Protein AF-A0A1V4WZ28-F1 (afdb_monomer)

Radius of gyration: 12.9 Å; Cα contacts (8 Å, |Δi|>4): 80; chains: 1; bounding box: 29×16×37 Å

Nearest PDB structures (foldseek):
  7uif-assembly1_S  TM=7.808E-01  e=1.157E-01  Saccharomyces cerevisiae S288C
  7w5a-assembly1_Z  TM=7.079E-01  e=6.901E+00  Homo sapiens
  6qdv-assembly1_F  TM=7.079E-01  e=7.335E+00  Homo sapiens
  7w5b-assembly1_Z  TM=7.079E-01  e=7.335E+00  Homo sapiens
  2jtm-assembly1_A  TM=3.595E-01  e=2.763E+00  Saccharolobus solfataricus

pLDDT: mean 88.5, std 9.01, range [58.47, 97.0]

Sequence (50 aa):
MTCPTCKEQVAITAFPAVHDEELVDVKLECPACGWSAYAFLDIDSFVRVE

Foldseek 3Di:
DADPPPRHDKDKDWDQDPVDNQKIKIKIADPVPGDIDIDIDGNVPDDDDD

Solvent-accessible surface area (backbone atoms only — not comparable to full-atom values): 3181 Å² total; per-residue (Å²): 108,65,31,91,86,82,64,44,69,41,50,76,49,74,44,80,32,91,91,39,91,58,34,30,36,34,41,39,37,22,86,88,79,69,52,70,52,78,49,75,42,57,54,89,75,62,79,86,84,130

Mean predicted aligned error: 5.09 Å

Secondary structure (DSSP, 8-state):
-B-TTT-PBPEEEEEE-SS-TTEEEEEEE-TTT--EEEEEEEGGGPPP--

Structure (mmCIF, N/CA/C/O backbone):
data_AF-A0A1V4WZ28-F1
#
_entry.id   AF-A0A1V4WZ28-F1
#
loop_
_atom_site.group_PDB
_atom_site.id
_atom_site.type_symbol
_atom_site.label_atom_id
_atom_site.label_alt_id
_atom_site.label_comp_id
_atom_site.label_asym_id
_atom_site.label_entity_id
_atom_site.label_seq_id
_atom_site.pdbx_PDB_ins_code
_atom_site.Cartn_x
_atom_site.Cartn_y
_atom_site.Cartn_z
_atom_site.occupancy
_atom_site.B_iso_or_equiv
_atom_site.auth_seq_id
_atom_site.auth_comp_id
_atom_site.auth_asym_id
_atom_site.auth_atom_id
_atom_site.pdbx_PDB_model_num
ATOM 1 N N . MET A 1 1 ? -11.347 -0.995 -1.267 1.00 81.75 1 MET A N 1
ATOM 2 C CA . MET A 1 1 ? -10.946 -2.030 -0.285 1.00 81.75 1 MET A CA 1
ATOM 3 C C . MET A 1 1 ? -11.345 -1.561 1.110 1.00 81.75 1 MET A C 1
ATOM 5 O O . MET A 1 1 ? -11.398 -0.355 1.331 1.00 81.75 1 MET A O 1
ATOM 9 N N . THR A 1 2 ? -11.646 -2.486 2.022 1.00 92.81 2 THR A N 1
ATOM 10 C CA . THR A 1 2 ? -12.126 -2.183 3.379 1.00 92.81 2 THR A CA 1
ATOM 11 C C . THR A 1 2 ? -11.047 -2.485 4.418 1.00 92.81 2 THR A C 1
ATOM 13 O O . THR A 1 2 ? -10.375 -3.511 4.321 1.00 92.81 2 THR A O 1
ATOM 16 N N . CYS A 1 3 ? -10.882 -1.615 5.415 1.00 94.69 3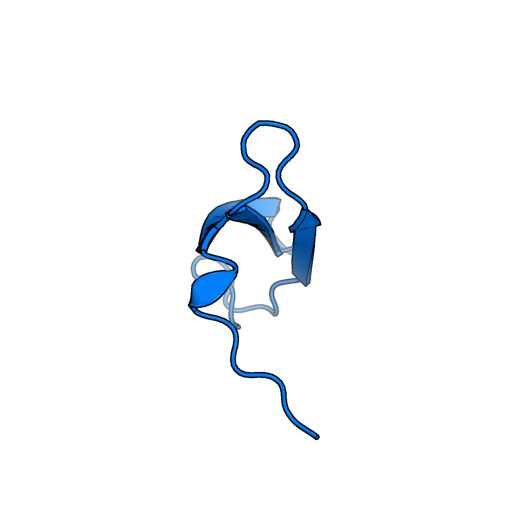 CYS A N 1
ATOM 17 C CA . CYS A 1 3 ? -9.868 -1.752 6.453 1.00 94.69 3 CYS A CA 1
ATOM 18 C C . CYS A 1 3 ? -10.155 -3.000 7.29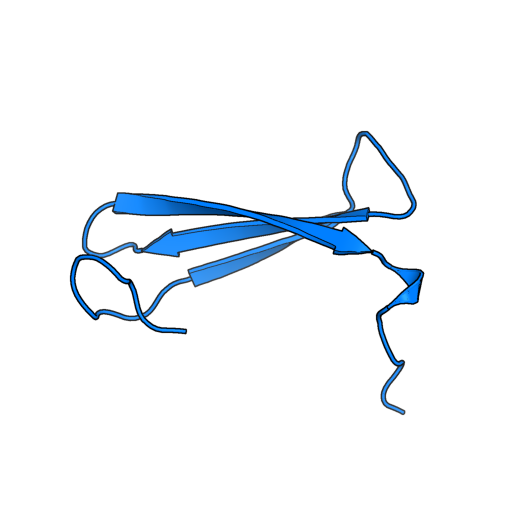9 1.00 94.69 3 CYS A C 1
ATOM 20 O O . CYS A 1 3 ? -11.273 -3.148 7.804 1.00 94.69 3 CYS A O 1
ATOM 22 N N . PRO A 1 4 ? -9.174 -3.896 7.513 1.00 94.62 4 PRO A N 1
ATOM 23 C CA . PRO A 1 4 ? -9.403 -5.110 8.291 1.00 94.62 4 PRO A CA 1
ATOM 24 C C . PRO A 1 4 ? -9.732 -4.813 9.761 1.00 94.62 4 PRO A C 1
ATOM 26 O O . PRO A 1 4 ? -10.485 -5.581 10.364 1.00 94.62 4 PRO A O 1
ATOM 29 N N . THR A 1 5 ? -9.240 -3.692 10.297 1.00 95.75 5 THR A N 1
ATOM 30 C CA . THR A 1 5 ? -9.370 -3.295 11.706 1.00 95.75 5 THR A CA 1
ATOM 31 C C . THR A 1 5 ? -10.699 -2.604 12.004 1.00 95.75 5 THR A C 1
ATOM 33 O O . THR A 1 5 ? -11.480 -3.109 12.80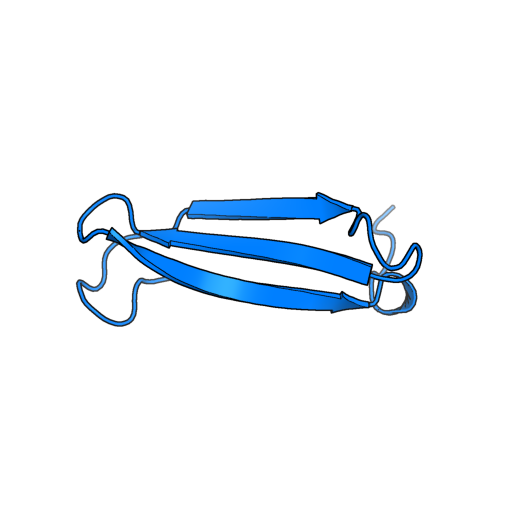3 1.00 95.75 5 THR A O 1
ATOM 36 N N . CYS A 1 6 ? -10.978 -1.465 11.364 1.00 95.94 6 CYS A N 1
ATOM 37 C CA . CYS A 1 6 ? -12.145 -0.630 11.684 1.00 95.94 6 CYS A CA 1
ATOM 38 C C . CYS A 1 6 ? -13.283 -0.717 10.659 1.00 95.94 6 CYS A C 1
ATOM 40 O O . CYS A 1 6 ? -14.312 -0.081 10.844 1.00 95.94 6 CYS A O 1
ATOM 42 N N . LYS A 1 7 ? -13.111 -1.500 9.587 1.00 96.12 7 LYS A N 1
ATOM 43 C CA . LYS A 1 7 ? -14.086 -1.681 8.497 1.00 96.12 7 LYS A CA 1
ATOM 44 C C . LYS A 1 7 ? -14.414 -0.422 7.675 1.00 96.12 7 LYS A C 1
ATOM 46 O O . LYS A 1 7 ? -15.297 -0.480 6.825 1.00 96.12 7 LYS A O 1
ATOM 51 N N . GLU A 1 8 ? -13.664 0.664 7.849 1.00 95.62 8 GLU A N 1
ATOM 52 C CA . GLU A 1 8 ? -13.754 1.870 7.014 1.00 95.62 8 GLU A CA 1
ATOM 53 C C . GLU A 1 8 ? -13.022 1.719 5.675 1.00 95.62 8 GLU A C 1
ATOM 55 O O . GLU A 1 8 ? -12.304 0.743 5.440 1.00 95.62 8 GLU A O 1
ATOM 60 N N . GLN A 1 9 ? -13.180 2.694 4.777 1.00 95.69 9 GLN A N 1
ATOM 61 C CA . GLN A 1 9 ? -12.443 2.701 3.512 1.00 95.69 9 GLN A CA 1
ATOM 62 C C . GLN A 1 9 ? -10.937 2.913 3.710 1.00 95.69 9 GLN A C 1
ATOM 64 O O . GLN A 1 9 ? -10.482 3.644 4.592 1.00 95.69 9 GLN A O 1
ATOM 69 N N . VAL A 1 10 ? -10.165 2.250 2.850 1.00 96.12 10 VAL A N 1
ATOM 70 C CA . VAL A 1 10 ? -8.705 2.351 2.792 1.00 96.12 10 VAL A CA 1
ATOM 71 C C . VAL A 1 10 ? -8.315 3.213 1.600 1.00 96.12 10 VAL A C 1
ATOM 73 O O . VAL A 1 10 ? -8.808 2.990 0.493 1.00 96.12 10 VAL A O 1
ATOM 76 N N . ALA A 1 11 ? -7.416 4.166 1.831 1.00 94.69 11 ALA A N 1
ATOM 77 C CA . ALA A 1 11 ? -6.729 4.908 0.788 1.00 94.69 11 ALA A CA 1
ATOM 78 C C . ALA A 1 11 ? -5.579 4.057 0.235 1.00 94.69 11 ALA A C 1
ATOM 80 O O . ALA A 1 11 ? -4.841 3.429 0.996 1.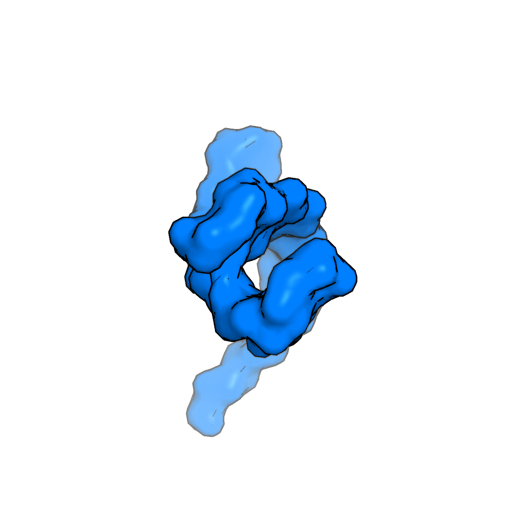00 94.69 11 ALA A O 1
ATOM 81 N N . ILE A 1 12 ? -5.451 4.020 -1.089 1.00 94.19 12 ILE A N 1
ATOM 82 C CA . ILE A 1 12 ? -4.424 3.249 -1.790 1.00 94.19 12 ILE A CA 1
ATOM 83 C C . ILE A 1 12 ? -3.605 4.227 -2.620 1.00 94.19 12 ILE A C 1
ATOM 85 O O . ILE A 1 12 ? -4.165 4.963 -3.433 1.00 94.19 12 ILE A O 1
ATOM 89 N N . THR A 1 13 ? -2.293 4.196 -2.433 1.00 93.56 13 THR A N 1
ATOM 90 C CA . THR A 1 13 ? -1.337 4.984 -3.207 1.00 93.56 13 THR A CA 1
ATOM 91 C C . THR A 1 13 ? -0.356 4.025 -3.859 1.00 93.56 13 THR A C 1
ATOM 93 O O . THR A 1 13 ? 0.234 3.198 -3.169 1.00 93.56 13 THR A O 1
ATOM 96 N N . ALA A 1 14 ? -0.188 4.136 -5.173 1.00 91.19 14 ALA A N 1
ATOM 97 C CA . ALA A 1 14 ? 0.778 3.358 -5.937 1.00 91.19 14 ALA A CA 1
ATOM 98 C C . ALA A 1 14 ? 1.846 4.294 -6.509 1.00 91.19 14 ALA A C 1
ATOM 100 O O . ALA A 1 14 ? 1.511 5.370 -7.011 1.00 91.19 14 ALA A O 1
ATOM 101 N N . PHE A 1 15 ? 3.113 3.905 -6.421 1.00 89.75 15 PHE A N 1
ATOM 102 C CA . PHE A 1 15 ? 4.235 4.667 -6.961 1.00 89.75 15 PHE A CA 1
ATOM 103 C C . PHE A 1 15 ? 5.308 3.724 -7.524 1.00 89.75 15 PHE A C 1
ATOM 105 O O . PHE A 1 15 ? 5.424 2.594 -7.051 1.00 89.75 15 PHE A O 1
ATOM 112 N N . PRO A 1 16 ? 6.078 4.156 -8.541 1.00 86.62 16 PRO A N 1
ATOM 113 C CA . PRO A 1 16 ? 7.193 3.365 -9.054 1.00 86.62 16 PRO A CA 1
ATOM 114 C C . PRO A 1 16 ? 8.170 3.038 -7.923 1.00 86.62 16 PRO A C 1
ATOM 116 O O . PRO A 1 16 ? 8.534 3.940 -7.157 1.00 86.62 16 PRO A O 1
ATOM 119 N N . ALA A 1 17 ? 8.572 1.773 -7.801 1.00 85.56 17 ALA A N 1
ATOM 120 C CA . ALA A 1 17 ? 9.542 1.388 -6.791 1.00 85.56 17 ALA A CA 1
ATOM 121 C C . ALA A 1 17 ? 10.911 1.989 -7.145 1.00 85.56 17 ALA A C 1
ATOM 123 O O . ALA A 1 17 ? 11.385 1.923 -8.275 1.00 85.56 17 ALA A O 1
ATOM 124 N N . VAL A 1 18 ? 11.562 2.620 -6.167 1.00 82.25 18 VAL A N 1
ATOM 125 C CA . VAL A 1 18 ? 12.873 3.270 -6.381 1.00 82.25 18 VAL A CA 1
ATOM 126 C C . VAL A 1 18 ? 14.007 2.240 -6.410 1.00 82.25 18 VAL A C 1
ATOM 128 O O . VAL A 1 18 ? 15.092 2.516 -6.914 1.00 82.25 18 VAL A O 1
ATOM 131 N N . HIS A 1 19 ? 13.773 1.059 -5.838 1.00 78.44 19 HIS A N 1
ATOM 132 C CA . HIS A 1 19 ? 14.773 0.003 -5.709 1.00 78.44 19 HIS A CA 1
ATOM 133 C C . HIS A 1 19 ? 14.735 -1.026 -6.843 1.00 78.44 19 HIS A C 1
ATOM 135 O O . HIS A 1 19 ? 15.663 -1.824 -6.942 1.00 78.44 19 HIS A O 1
ATOM 141 N N . ASP A 1 2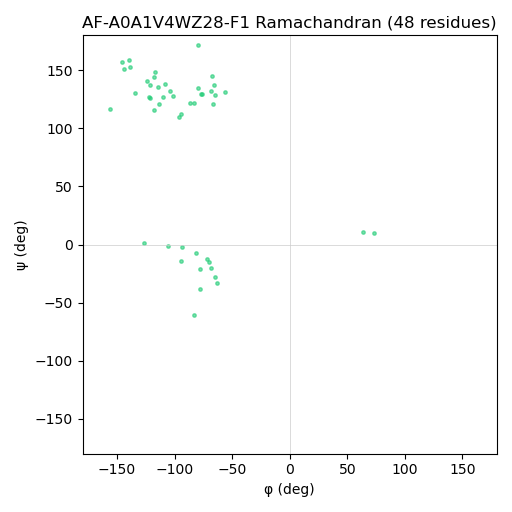0 ? 13.668 -1.044 -7.643 1.00 82.25 20 ASP A N 1
ATOM 142 C CA . ASP A 1 20 ? 13.447 -2.029 -8.696 1.00 82.25 20 ASP A CA 1
ATOM 143 C C . ASP A 1 20 ? 12.505 -1.444 -9.755 1.00 82.25 20 ASP A C 1
ATOM 145 O O . ASP A 1 20 ? 11.361 -1.105 -9.455 1.00 82.25 20 ASP A O 1
ATOM 149 N N . GLU A 1 21 ? 13.003 -1.289 -10.980 1.00 80.75 21 GLU A N 1
ATOM 150 C CA . GLU A 1 21 ? 12.260 -0.667 -12.080 1.00 80.75 21 GLU A CA 1
ATOM 151 C C . GLU A 1 21 ? 11.121 -1.553 -12.605 1.00 80.75 21 GLU A C 1
ATOM 153 O O . GLU A 1 21 ? 10.272 -1.053 -13.340 1.00 80.75 21 GLU A O 1
ATOM 158 N N . GLU A 1 22 ? 11.081 -2.833 -12.218 1.00 85.06 22 GLU A N 1
ATOM 159 C CA . GLU A 1 22 ? 10.044 -3.800 -12.598 1.00 85.06 22 GLU A CA 1
ATOM 160 C C . GLU A 1 22 ? 8.908 -3.871 -11.559 1.00 85.06 22 GLU A C 1
ATOM 162 O O . GLU A 1 22 ? 7.914 -4.570 -11.762 1.00 85.06 22 GLU A O 1
ATOM 167 N N . LEU A 1 23 ? 9.000 -3.116 -10.454 1.00 87.44 23 LEU A N 1
ATOM 168 C CA . LEU A 1 23 ? 8.019 -3.132 -9.368 1.00 87.44 23 LEU A CA 1
ATOM 169 C C . LEU A 1 23 ? 7.299 -1.789 -9.171 1.00 87.44 23 LEU A C 1
ATOM 171 O O . LEU A 1 23 ? 7.834 -0.692 -9.336 1.00 87.44 23 LEU A O 1
ATOM 175 N N . VAL A 1 24 ? 6.049 -1.888 -8.727 1.00 89.56 24 VAL A N 1
ATOM 176 C CA . VAL A 1 24 ? 5.237 -0.785 -8.209 1.00 89.56 24 VAL A CA 1
ATOM 177 C C . VAL A 1 24 ? 4.994 -1.022 -6.732 1.00 89.56 24 VAL A C 1
ATOM 179 O O . VAL A 1 24 ? 4.374 -2.014 -6.343 1.00 89.56 24 VAL A O 1
ATOM 182 N N . ASP A 1 25 ? 5.420 -0.070 -5.914 1.00 91.75 25 ASP A N 1
ATOM 183 C CA . ASP A 1 25 ? 5.101 -0.053 -4.498 1.00 91.75 25 ASP A CA 1
ATOM 184 C C . ASP A 1 25 ? 3.666 0.429 -4.298 1.00 91.75 25 ASP A C 1
ATOM 186 O O . ASP A 1 25 ? 3.244 1.478 -4.793 1.00 91.75 25 ASP A O 1
ATOM 190 N N . VAL A 1 26 ? 2.905 -0.340 -3.528 1.00 93.25 26 VAL A N 1
ATOM 191 C CA . VAL A 1 26 ? 1.524 -0.045 -3.165 1.00 93.25 26 VAL A CA 1
ATOM 192 C C . VAL A 1 26 ? 1.436 0.118 -1.660 1.00 93.25 26 VAL A C 1
ATOM 194 O O . VAL A 1 26 ? 1.619 -0.821 -0.883 1.00 93.25 26 VAL A O 1
ATOM 197 N N . LYS A 1 27 ? 1.088 1.330 -1.240 1.00 94.62 27 LYS A N 1
ATOM 198 C CA . LYS A 1 27 ? 0.826 1.672 0.151 1.00 94.62 27 LYS A CA 1
ATOM 199 C C . LYS A 1 27 ? -0.676 1.732 0.391 1.00 94.62 27 LYS A C 1
ATOM 201 O O . LYS A 1 27 ? -1.405 2.433 -0.310 1.00 94.62 27 LYS A O 1
ATOM 206 N N . LEU A 1 28 ? -1.128 1.012 1.409 1.00 94.88 28 LEU A N 1
ATOM 207 C CA . LEU A 1 28 ? -2.504 1.023 1.885 1.00 94.88 28 LEU A CA 1
ATOM 208 C C . LEU A 1 28 ? -2.554 1.712 3.243 1.00 94.88 28 LEU A C 1
ATOM 210 O O . LEU A 1 28 ? -1.837 1.314 4.158 1.00 94.88 28 LEU A O 1
ATOM 214 N N . GLU A 1 29 ? -3.416 2.712 3.394 1.00 96.94 29 GLU A N 1
ATOM 215 C CA . GLU A 1 29 ? -3.577 3.462 4.642 1.00 96.94 29 GLU A CA 1
ATOM 216 C C . GLU A 1 29 ? -5.051 3.650 4.983 1.00 96.94 29 GLU A C 1
ATOM 218 O O . GLU A 1 29 ? -5.856 4.083 4.160 1.00 96.94 29 GLU A O 1
ATOM 223 N N . CYS A 1 30 ? -5.425 3.342 6.221 1.00 97.00 30 CYS A N 1
ATOM 224 C CA . CYS A 1 30 ? -6.740 3.668 6.745 1.00 97.00 30 CYS A CA 1
ATOM 225 C C . CYS A 1 30 ? -6.674 4.986 7.532 1.00 97.00 30 CYS A C 1
ATOM 227 O O . CYS A 1 30 ? -6.138 4.996 8.645 1.00 97.00 30 CYS A O 1
ATOM 229 N N . PRO A 1 31 ? -7.259 6.085 7.024 1.00 94.12 31 PRO A N 1
ATOM 230 C CA . PRO A 1 31 ? -7.205 7.384 7.696 1.00 94.12 31 PRO A CA 1
ATOM 231 C C . PRO A 1 31 ? -8.010 7.420 9.003 1.00 94.12 31 PRO A C 1
ATOM 233 O O . PRO A 1 31 ? -7.753 8.263 9.854 1.00 94.12 31 PRO A O 1
ATOM 236 N N . ALA A 1 32 ? -8.969 6.505 9.185 1.00 96.19 32 ALA A N 1
ATOM 237 C CA . ALA A 1 32 ? -9.829 6.478 10.366 1.00 96.19 32 ALA A CA 1
ATOM 238 C C . ALA A 1 32 ? -9.138 5.890 11.607 1.00 96.19 32 ALA A C 1
ATOM 240 O O . ALA A 1 32 ? -9.368 6.361 12.717 1.00 96.19 32 ALA A O 1
ATOM 241 N N . CYS A 1 33 ? -8.313 4.850 11.440 1.00 95.94 33 CYS A N 1
ATOM 242 C CA . CYS A 1 33 ? -7.697 4.139 12.567 1.00 95.94 33 CYS A CA 1
ATOM 243 C C . CYS A 1 33 ? -6.167 4.028 12.490 1.00 95.94 33 CYS A C 1
ATOM 245 O O . CYS A 1 33 ? -5.568 3.381 13.345 1.00 95.94 33 CYS A O 1
ATOM 247 N N . GLY A 1 34 ? -5.533 4.593 11.456 1.00 94.50 34 GLY A N 1
ATOM 248 C CA . GLY A 1 34 ? -4.077 4.592 11.285 1.00 94.50 34 GLY A CA 1
ATOM 249 C C . GLY A 1 34 ? -3.467 3.243 10.889 1.00 94.50 34 GLY A C 1
ATOM 2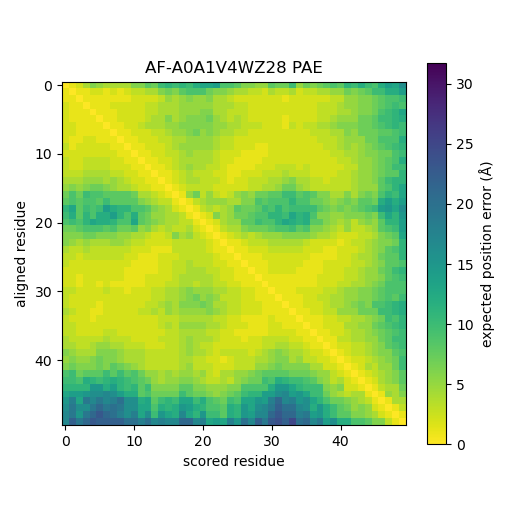50 O O . GLY A 1 34 ? -2.247 3.099 10.897 1.00 94.50 34 GLY A O 1
ATOM 251 N N . TRP A 1 35 ? -4.285 2.242 10.544 1.00 96.25 35 TRP A N 1
ATOM 252 C CA . TRP A 1 35 ? -3.769 0.972 10.031 1.00 96.25 35 TRP A CA 1
ATOM 253 C C . TRP A 1 35 ? -3.094 1.194 8.675 1.00 96.25 35 TRP A C 1
ATOM 255 O O . TRP A 1 35 ? -3.647 1.893 7.825 1.00 96.25 35 TRP A O 1
ATOM 265 N N . SER A 1 36 ? -1.935 0.575 8.461 1.00 96.19 36 SER A N 1
ATOM 266 C CA . SER A 1 36 ? -1.222 0.635 7.188 1.00 96.19 36 SER A CA 1
ATOM 267 C C . SER A 1 36 ? -0.643 -0.720 6.792 1.00 96.19 36 SER A C 1
ATOM 269 O O . SER A 1 36 ? -0.361 -1.564 7.645 1.00 96.19 36 SER A O 1
ATOM 271 N N . ALA A 1 37 ? -0.489 -0.923 5.486 1.00 94.56 37 ALA A N 1
ATOM 272 C CA . ALA A 1 37 ? 0.173 -2.078 4.895 1.00 94.56 37 ALA A CA 1
ATOM 273 C C . ALA A 1 37 ? 0.906 -1.678 3.612 1.00 94.56 37 ALA A C 1
ATOM 275 O O . ALA A 1 37 ? 0.557 -0.690 2.964 1.00 94.56 37 ALA A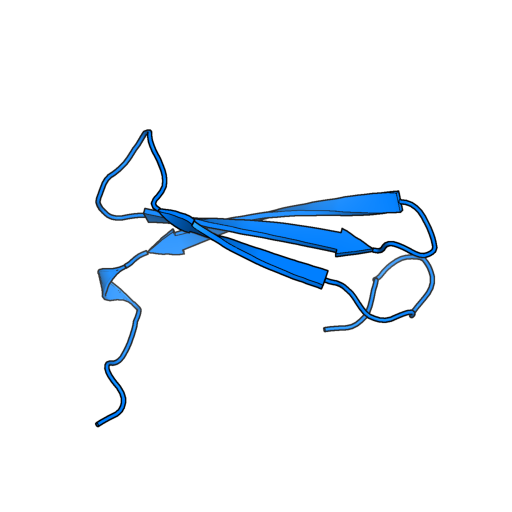 O 1
ATOM 276 N N . TYR A 1 38 ? 1.901 -2.481 3.247 1.00 93.06 38 TYR A N 1
ATOM 277 C CA . TYR A 1 38 ? 2.681 -2.324 2.026 1.00 93.06 38 TYR A CA 1
ATOM 278 C C . TYR A 1 38 ? 2.614 -3.614 1.218 1.00 93.06 38 TYR A C 1
ATOM 280 O O . TYR A 1 38 ? 2.649 -4.709 1.782 1.00 93.06 38 TYR A O 1
ATOM 288 N N . ALA A 1 39 ? 2.508 -3.470 -0.093 1.00 90.62 39 ALA A N 1
ATOM 289 C CA . ALA A 1 39 ? 2.598 -4.544 -1.065 1.00 90.62 39 ALA A CA 1
ATOM 290 C C . ALA A 1 39 ? 3.406 -4.048 -2.267 1.00 90.62 39 ALA A C 1
ATOM 292 O O . ALA A 1 39 ? 3.488 -2.846 -2.495 1.00 90.62 39 ALA A O 1
ATOM 293 N N . PHE A 1 40 ? 3.964 -4.970 -3.039 1.00 89.88 40 PHE A N 1
ATOM 294 C CA . PHE A 1 40 ? 4.595 -4.679 -4.321 1.00 89.88 40 PHE A CA 1
ATOM 295 C C . PHE A 1 40 ? 3.833 -5.423 -5.416 1.00 89.88 40 PHE A C 1
ATOM 297 O O . PHE A 1 40 ? 3.322 -6.525 -5.192 1.00 89.88 40 PHE A O 1
ATOM 304 N N . LEU A 1 41 ? 3.718 -4.797 -6.579 1.00 88.19 41 LEU A N 1
ATOM 305 C CA . LEU A 1 41 ? 3.128 -5.381 -7.776 1.00 88.19 41 LEU A CA 1
ATOM 306 C C . LEU A 1 41 ? 4.165 -5.371 -8.888 1.00 88.19 41 LEU A C 1
ATOM 308 O O . LEU A 1 41 ? 4.849 -4.374 -9.080 1.00 88.19 41 LEU A O 1
ATOM 312 N N . ASP A 1 42 ? 4.240 -6.468 -9.622 1.00 87.19 42 ASP A N 1
ATOM 313 C CA . ASP A 1 42 ? 5.091 -6.589 -10.797 1.00 87.19 42 ASP A CA 1
ATOM 314 C C . ASP A 1 42 ? 4.462 -5.839 -11.982 1.00 87.19 42 ASP A C 1
ATOM 316 O O . ASP A 1 42 ? 3.272 -6.019 -12.268 1.00 87.19 42 ASP A O 1
ATOM 320 N N . ILE A 1 43 ? 5.239 -4.977 -12.642 1.00 82.25 43 ILE A N 1
ATOM 321 C CA . ILE A 1 43 ? 4.791 -4.149 -13.768 1.00 82.25 43 ILE A CA 1
ATOM 322 C C . ILE A 1 43 ? 4.365 -5.007 -14.963 1.00 82.25 43 ILE A C 1
ATOM 324 O O . ILE A 1 43 ? 3.388 -4.664 -15.634 1.00 82.25 43 ILE A O 1
ATOM 328 N N . ASP A 1 44 ? 4.996 -6.158 -15.182 1.00 81.88 44 ASP A N 1
ATOM 329 C CA . ASP A 1 44 ? 4.653 -7.064 -16.280 1.00 81.88 44 ASP A CA 1
ATOM 330 C C . ASP A 1 44 ? 3.295 -7.747 -16.068 1.00 81.88 44 ASP A C 1
ATOM 332 O O . ASP A 1 44 ? 2.689 -8.272 -17.005 1.00 81.88 44 ASP A O 1
ATOM 336 N N . SER A 1 45 ? 2.760 -7.702 -14.845 1.00 79.00 45 SER A N 1
ATOM 337 C CA . SER A 1 45 ? 1.415 -8.196 -14.536 1.00 79.00 45 SER A CA 1
ATOM 338 C C . SER A 1 45 ? 0.300 -7.198 -14.881 1.00 79.00 45 SER A C 1
ATOM 340 O O . SER A 1 45 ? -0.882 -7.548 -14.790 1.00 79.00 45 SER A O 1
ATOM 342 N N . PHE A 1 46 ? 0.624 -5.960 -15.272 1.00 76.00 46 PHE A N 1
ATOM 343 C CA . PHE A 1 46 ? -0.380 -4.959 -15.632 1.00 76.00 46 PHE A CA 1
ATOM 344 C C . PHE A 1 46 ? -0.840 -5.137 -17.082 1.00 76.00 46 PHE A C 1
ATOM 346 O O . PHE A 1 46 ? -0.071 -5.022 -18.034 1.00 76.00 46 PHE A O 1
ATOM 353 N N . VAL A 1 47 ? -2.144 -5.350 -17.269 1.00 70.75 47 VAL A N 1
ATOM 354 C CA . VAL A 1 47 ? -2.752 -5.370 -18.604 1.00 70.75 47 VAL A CA 1
ATOM 355 C C . VAL A 1 47 ? -3.118 -3.941 -18.993 1.00 70.75 47 VAL A C 1
ATOM 357 O O . VAL A 1 47 ? -3.893 -3.279 -18.299 1.00 70.75 47 VAL A O 1
ATOM 360 N N . ARG A 1 48 ? -2.573 -3.453 -20.110 1.00 64.31 48 ARG A N 1
ATOM 361 C CA . ARG A 1 48 ? -2.963 -2.159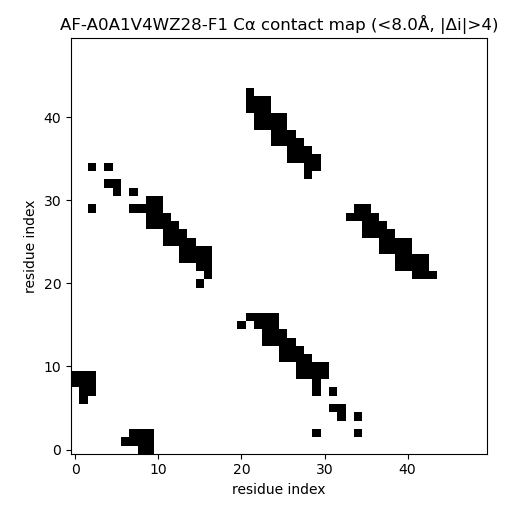 -20.679 1.00 64.31 48 ARG A CA 1
ATOM 362 C C . ARG A 1 48 ? -4.413 -2.242 -21.157 1.00 64.31 48 ARG A C 1
ATOM 364 O O . ARG A 1 48 ? -4.732 -3.072 -22.003 1.00 64.31 48 ARG A O 1
ATOM 371 N N . VAL A 1 49 ? -5.274 -1.387 -20.615 1.00 66.94 49 VAL A N 1
ATOM 372 C CA . VAL A 1 49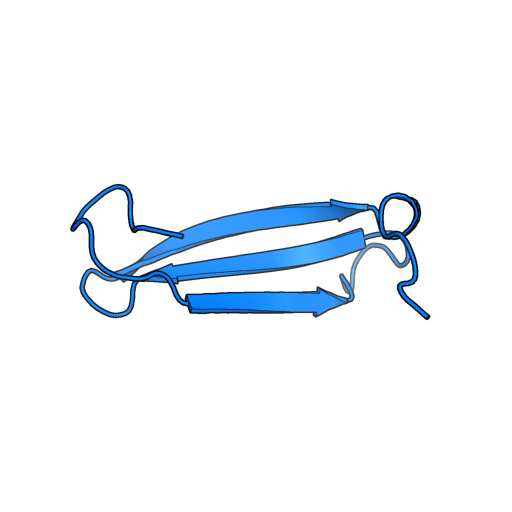 ? -6.653 -1.227 -21.091 1.00 66.94 49 VAL A CA 1
ATOM 373 C C . VAL A 1 49 ? -6.660 -0.063 -22.078 1.00 66.94 49 VAL A C 1
ATOM 375 O O . VAL A 1 49 ? -6.371 1.068 -21.684 1.00 66.94 49 VAL A O 1
ATOM 378 N N . GLU A 1 50 ? -6.901 -0.366 -23.353 1.00 58.47 50 GLU A N 1
ATOM 379 C CA . GLU A 1 50 ? -7.133 0.614 -24.428 1.00 58.47 50 GLU A CA 1
ATOM 380 C C . GLU A 1 50 ? -8.615 0.989 -24.540 1.00 58.47 50 GLU A C 1
ATOM 382 O O . GLU A 1 50 ? -9.473 0.100 -24.319 1.00 58.47 50 GLU A O 1
#